Protein AF-A0A351FSH2-F1 (afdb_monomer_lite)

pLDDT: mean 77.36, std 17.42, range [38.41, 97.44]

Foldseek 3Di:
DDDDDDDDDDDDPPPPPPPPPPPPCPVPVLVPPLDFFDFDLLCQVQPPHGDDDPFFDFRQWGATSVPQRQIWGDPDRVQTWTWHALPPVRHIDTDGDASHDTDDQDGRSDDPDDDDDDDDDDDDDDADPVHQKDWPDFPFHPPPDPPADTAGWTWIHHNVRFIWIAHGRRDIDGD

Secondary structure (DSSP, 8-state):
----------------------------GGGSTT-----BTTBSS-SSS---PPTT-B-SEE---SSS---EE---GGG--EEEEEEETTEEEEE--SS---B-SS-TT--SSS-------------BTTBSS-EEEEES-----TTSPPPSEEEEEETTTEEEEE-TTS-EEE-

Radius of gyration: 25.94 Å; chains: 1; bounding box: 113×32×36 Å

Structure (mmCIF, N/CA/C/O backbone):
data_AF-A0A351FSH2-F1
#
_entry.id   AF-A0A351FSH2-F1
#
loop_
_atom_site.group_PDB
_atom_site.id
_atom_site.type_symbol
_atom_site.label_atom_id
_atom_site.label_alt_id
_atom_site.label_comp_id
_atom_site.label_asym_id
_atom_site.label_entity_id
_atom_site.label_seq_id
_atom_site.pdbx_PDB_ins_code
_atom_site.Cartn_x
_atom_site.Cartn_y
_atom_site.Cartn_z
_atom_site.occupancy
_atom_site.B_iso_or_equiv
_atom_site.auth_seq_id
_atom_site.auth_comp_id
_atom_site.auth_asym_id
_atom_site.auth_atom_id
_atom_site.pdbx_PDB_model_num
ATOM 1 N N . MET A 1 1 ? -88.463 -1.139 -5.590 1.00 38.41 1 MET A N 1
ATOM 2 C CA . MET A 1 1 ? -87.504 -1.736 -4.639 1.00 38.41 1 MET A CA 1
ATOM 3 C C . MET A 1 1 ? -86.105 -1.486 -5.203 1.00 38.41 1 MET A C 1
ATOM 5 O O . MET A 1 1 ? -85.863 -1.948 -6.305 1.00 38.41 1 MET A O 1
ATOM 9 N N . THR A 1 2 ? -85.293 -0.661 -4.513 1.00 39.81 2 THR A N 1
ATOM 10 C CA . THR A 1 2 ? -83.810 -0.480 -4.619 1.00 39.81 2 THR A CA 1
ATOM 11 C C . THR A 1 2 ? -83.197 -0.230 -6.015 1.00 39.81 2 THR A C 1
ATOM 13 O O . THR A 1 2 ? -83.092 -1.151 -6.810 1.00 39.81 2 THR A O 1
ATOM 16 N N . SER A 1 3 ? -82.920 1.022 -6.427 1.00 42.38 3 SER A N 1
ATOM 17 C CA . SER A 1 3 ? -81.643 1.784 -6.274 1.00 42.38 3 SER A CA 1
ATOM 18 C C . SER A 1 3 ? -80.398 1.012 -6.762 1.00 42.38 3 SER A C 1
ATOM 20 O O . SER A 1 3 ? -80.169 -0.108 -6.331 1.00 42.38 3 SER A O 1
ATOM 22 N N . ARG A 1 4 ? -79.562 1.515 -7.686 1.00 45.81 4 ARG A N 1
ATOM 23 C CA . ARG A 1 4 ? -78.632 2.670 -7.601 1.00 45.81 4 ARG A CA 1
ATOM 24 C C . ARG A 1 4 ? -78.197 3.071 -9.035 1.00 45.81 4 ARG A C 1
ATOM 26 O O . ARG A 1 4 ? -78.030 2.195 -9.871 1.00 45.81 4 ARG A O 1
ATOM 33 N N . LEU A 1 5 ? -78.231 4.352 -9.428 1.00 43.16 5 LEU A N 1
ATOM 34 C CA . LEU A 1 5 ? -77.123 5.338 -9.344 1.00 43.16 5 LEU A CA 1
ATOM 35 C C . LEU A 1 5 ? -75.830 4.802 -9.990 1.00 43.16 5 LEU A C 1
ATOM 37 O O . LEU A 1 5 ? -75.251 3.856 -9.475 1.00 43.16 5 LEU A O 1
ATOM 41 N N . ARG A 1 6 ? -75.543 5.227 -11.231 1.00 46.97 6 ARG A N 1
ATOM 42 C CA . ARG A 1 6 ? -74.608 6.317 -11.612 1.00 46.97 6 ARG A CA 1
ATOM 43 C C . ARG A 1 6 ? -73.134 5.927 -11.402 1.00 46.97 6 ARG A C 1
ATOM 45 O O . ARG A 1 6 ? -72.785 5.498 -10.317 1.00 46.97 6 ARG A O 1
ATOM 52 N N . ASP A 1 7 ? -72.287 6.126 -12.416 1.00 48.06 7 ASP A N 1
ATOM 53 C CA . ASP A 1 7 ? -71.217 7.144 -12.379 1.00 48.06 7 ASP A CA 1
ATOM 54 C C . ASP A 1 7 ? -70.107 6.915 -13.434 1.00 48.06 7 ASP A C 1
ATOM 56 O O . ASP A 1 7 ? -69.573 5.824 -13.591 1.00 48.06 7 ASP A O 1
ATOM 60 N N . TYR A 1 8 ? -69.823 8.008 -14.157 1.00 45.00 8 TYR A N 1
ATOM 61 C CA . TYR A 1 8 ? -68.533 8.545 -14.619 1.00 45.00 8 TYR A CA 1
ATOM 62 C C . TYR A 1 8 ? -67.415 7.571 -15.043 1.00 45.00 8 TYR A C 1
ATOM 64 O O . TYR A 1 8 ? -66.888 6.783 -14.275 1.00 45.00 8 TYR A O 1
ATOM 72 N N . CYS A 1 9 ? -66.976 7.623 -16.303 1.00 43.75 9 CYS A N 1
ATOM 73 C CA . CYS A 1 9 ? -65.989 8.602 -16.782 1.00 43.75 9 CYS A CA 1
ATOM 74 C C . CYS A 1 9 ? -64.675 8.557 -15.984 1.00 43.75 9 CYS A C 1
ATOM 76 O O . CYS A 1 9 ? -64.555 9.219 -14.957 1.00 43.75 9 CYS A O 1
ATOM 78 N N . ARG A 1 10 ? -63.689 7.813 -16.502 1.00 44.78 10 ARG A N 1
ATOM 79 C CA . ARG A 1 10 ? -62.273 8.207 -16.642 1.00 44.78 10 ARG A CA 1
ATOM 80 C C . ARG A 1 10 ? -61.445 6.982 -17.019 1.00 44.78 10 ARG A C 1
ATOM 82 O O . ARG A 1 10 ? -61.316 6.043 -16.243 1.00 44.78 10 ARG A O 1
ATOM 89 N N . ALA A 1 11 ? -60.865 7.023 -18.214 1.00 42.38 11 ALA A N 1
ATOM 90 C CA . ALA A 1 11 ? -59.731 6.186 -18.563 1.00 42.38 11 ALA A CA 1
ATOM 91 C C . ALA A 1 11 ? -58.594 6.509 -17.582 1.00 42.38 11 ALA A C 1
ATOM 93 O O . ALA A 1 11 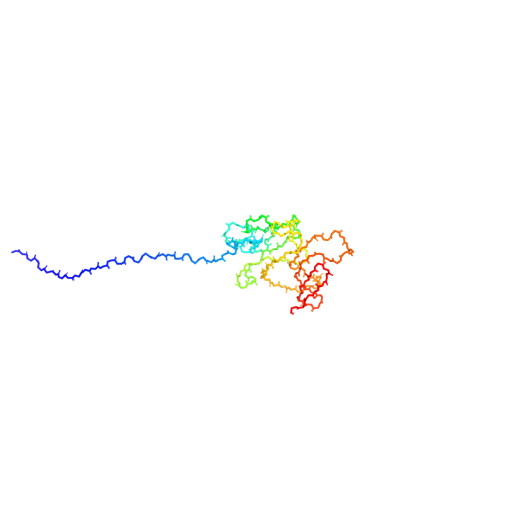? -58.006 7.587 -17.641 1.00 42.38 11 ALA A O 1
ATOM 94 N N . VAL A 1 12 ? -58.334 5.609 -16.637 1.00 46.25 12 VAL A N 1
ATOM 95 C CA . VAL A 1 12 ? -57.147 5.677 -15.786 1.00 46.25 12 VAL A 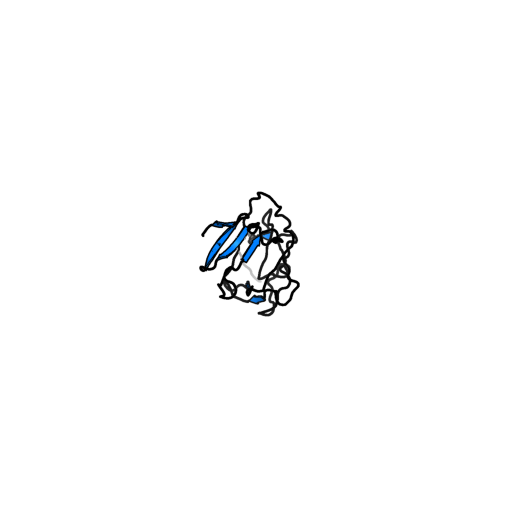CA 1
ATOM 96 C C . VAL A 1 12 ? -56.073 4.867 -16.497 1.00 46.25 12 VAL A C 1
ATOM 98 O O . VAL A 1 12 ? -56.068 3.639 -16.468 1.00 46.25 12 VAL A O 1
ATOM 101 N N . LEU A 1 13 ? -55.202 5.581 -17.206 1.00 42.03 13 LEU A N 1
ATOM 102 C CA . LEU A 1 13 ? -53.974 5.044 -17.772 1.00 42.03 13 LEU A CA 1
ATOM 103 C C . LEU A 1 13 ? -53.053 4.684 -16.593 1.00 42.03 13 LEU A C 1
ATOM 105 O O . LEU A 1 13 ? -52.446 5.563 -15.984 1.00 42.03 13 LEU A O 1
ATOM 109 N N . LEU A 1 14 ? -53.001 3.404 -16.222 1.00 44.22 14 LEU A N 1
ATOM 110 C CA . LEU A 1 14 ? -52.034 2.883 -15.255 1.00 44.22 14 LEU A CA 1
ATOM 111 C C . LEU A 1 14 ? -50.644 2.923 -15.899 1.00 44.22 14 LEU A C 1
ATOM 113 O O . LEU A 1 14 ? -50.221 1.980 -16.560 1.00 44.22 14 LEU A O 1
ATOM 117 N N . PHE A 1 15 ? -49.942 4.041 -15.731 1.00 43.28 15 PHE A N 1
ATOM 118 C CA . PHE A 1 15 ? -48.515 4.122 -16.012 1.00 43.28 15 PHE A CA 1
ATOM 119 C C . PHE A 1 15 ? -47.805 3.423 -14.851 1.00 43.28 15 PHE A C 1
ATOM 121 O O . PHE A 1 15 ? -47.580 4.015 -13.796 1.00 43.28 15 PHE A O 1
ATOM 128 N N . THR A 1 16 ? -47.528 2.126 -14.995 1.00 47.03 16 THR A N 1
ATOM 129 C CA . THR A 1 16 ? -46.615 1.440 -14.082 1.00 47.03 16 THR A CA 1
ATOM 130 C C . THR A 1 16 ? -45.260 2.111 -14.235 1.00 47.03 16 THR A C 1
ATOM 132 O O . THR A 1 16 ? -44.557 1.884 -15.219 1.00 47.03 16 THR A O 1
ATOM 135 N N . LEU A 1 17 ? -44.908 2.971 -13.283 1.00 49.34 17 LEU A N 1
ATOM 136 C CA . LEU A 1 17 ? -43.544 3.432 -13.111 1.00 49.34 17 LEU A CA 1
ATOM 137 C C . LEU A 1 17 ? -42.733 2.203 -12.691 1.00 49.34 17 LEU A C 1
ATOM 139 O O . LEU A 1 17 ? -42.629 1.886 -11.508 1.00 49.34 17 LEU A O 1
ATOM 143 N N . SER A 1 18 ? -42.212 1.462 -13.668 1.00 54.44 18 SER A N 1
ATOM 144 C CA . SER A 1 18 ? -41.095 0.565 -13.425 1.00 54.44 18 SER A CA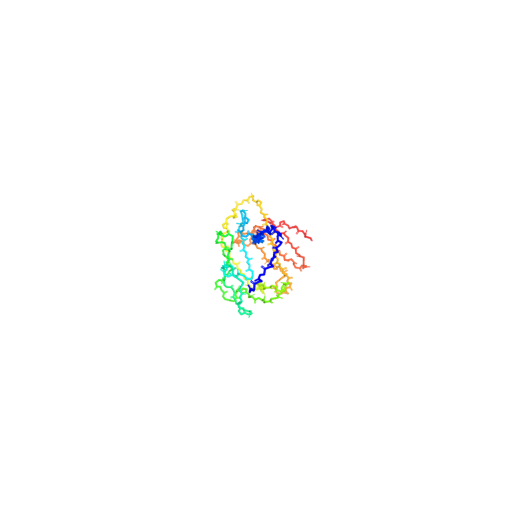 1
ATOM 145 C C . SER A 1 18 ? -39.950 1.462 -12.985 1.00 54.44 18 SER A C 1
ATOM 147 O O . SER A 1 18 ? -39.312 2.122 -13.809 1.00 54.44 18 SER A O 1
ATOM 149 N N . LEU A 1 19 ? -39.740 1.544 -11.674 1.00 52.16 19 LEU A N 1
ATOM 150 C CA . LEU A 1 19 ? -38.502 2.055 -11.127 1.00 52.16 19 LEU A CA 1
ATOM 151 C C . LEU A 1 19 ? -37.432 1.053 -11.567 1.00 52.16 19 LEU A C 1
ATOM 153 O O . LEU A 1 19 ? -37.179 0.059 -10.892 1.00 52.16 19 LEU A O 1
ATOM 157 N N . LEU A 1 20 ? -36.850 1.270 -12.748 1.00 55.41 20 LEU A N 1
ATOM 158 C CA . LEU A 1 20 ? -35.511 0.776 -12.997 1.00 55.41 20 LEU A CA 1
ATOM 159 C C . LEU A 1 20 ? -34.691 1.452 -11.907 1.00 55.41 20 LEU A C 1
ATOM 161 O O . LEU A 1 20 ? -34.430 2.653 -11.976 1.00 55.41 20 LEU A O 1
ATOM 165 N N . ALA A 1 21 ? -34.363 0.702 -10.855 1.00 52.28 21 ALA A N 1
ATOM 166 C CA . ALA A 1 21 ? -33.155 0.983 -10.119 1.00 52.28 21 ALA A CA 1
ATOM 167 C C . ALA A 1 21 ? -32.079 0.964 -11.199 1.00 52.28 21 ALA A C 1
ATOM 169 O O . ALA A 1 21 ? -31.682 -0.099 -11.663 1.00 52.28 21 ALA A O 1
ATOM 170 N N . VAL A 1 22 ? -31.722 2.139 -11.713 1.00 54.22 22 VAL A N 1
ATOM 171 C CA . VAL A 1 22 ? -30.457 2.292 -12.404 1.00 54.22 22 VAL A CA 1
ATOM 172 C C . VAL A 1 22 ? -29.489 1.907 -11.299 1.00 54.22 22 VAL A C 1
ATOM 174 O O . VAL A 1 22 ? -29.470 2.624 -10.291 1.00 54.22 22 VAL A O 1
ATOM 177 N N . PRO A 1 23 ? -28.800 0.750 -11.357 1.00 56.56 23 PRO A N 1
ATOM 178 C CA . PRO A 1 23 ? -27.692 0.589 -10.448 1.00 56.56 23 PRO A CA 1
ATOM 179 C C . PRO A 1 23 ? -26.848 1.824 -10.727 1.00 56.56 23 PRO A C 1
ATOM 181 O O . PRO A 1 23 ? -26.455 2.070 -11.870 1.00 56.56 23 PRO A O 1
ATOM 184 N N . THR A 1 24 ? -26.663 2.673 -9.718 1.00 52.03 24 THR A N 1
ATOM 185 C CA . THR A 1 24 ? -25.475 3.503 -9.720 1.00 52.03 24 THR A CA 1
ATOM 186 C C . THR A 1 24 ? -24.379 2.465 -9.842 1.00 52.03 24 THR A C 1
ATOM 188 O O . THR A 1 24 ? -24.083 1.769 -8.874 1.00 52.03 24 THR A O 1
ATOM 191 N N . LEU A 1 25 ? -23.871 2.272 -11.060 1.00 51.97 25 LEU A N 1
ATOM 192 C CA . LEU A 1 25 ? -22.534 1.768 -11.257 1.00 51.97 25 LEU A CA 1
ATOM 193 C C . LEU A 1 25 ? -21.703 2.828 -10.550 1.00 51.97 25 LEU A C 1
ATOM 195 O O . LEU A 1 25 ? -21.314 3.841 -11.126 1.00 51.97 25 LEU A O 1
ATOM 199 N N . ALA A 1 26 ? -21.554 2.670 -9.235 1.00 52.88 26 ALA A N 1
ATOM 200 C CA . ALA A 1 26 ? -20.340 3.095 -8.605 1.00 52.88 26 ALA A CA 1
ATOM 201 C C . ALA A 1 26 ? -19.319 2.339 -9.434 1.00 52.88 26 ALA A C 1
ATOM 203 O O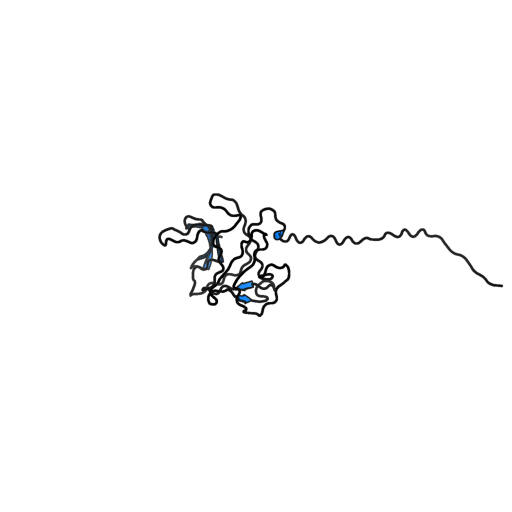 . ALA A 1 26 ? -19.299 1.113 -9.386 1.00 52.88 26 ALA A O 1
ATOM 204 N N . THR A 1 27 ? -18.638 3.059 -10.323 1.00 67.06 27 THR A N 1
ATOM 205 C CA . THR A 1 27 ? -17.533 2.526 -11.101 1.00 67.06 27 THR A CA 1
ATOM 206 C C . THR A 1 27 ? -16.469 2.178 -10.074 1.00 67.06 27 THR A C 1
ATOM 208 O O . THR A 1 27 ? -15.576 2.971 -9.788 1.00 67.06 27 THR A O 1
ATOM 211 N N . GLU A 1 28 ? -16.661 1.042 -9.402 1.00 80.00 28 GLU A N 1
ATOM 212 C CA . GLU A 1 28 ? -15.657 0.376 -8.606 1.00 80.00 28 GLU A CA 1
ATOM 213 C C . GLU A 1 28 ? -14.517 0.167 -9.587 1.00 80.00 28 GLU A C 1
ATOM 215 O O . GLU A 1 28 ? -14.729 -0.391 -10.661 1.00 80.00 28 GLU A O 1
ATOM 220 N N . PRO A 1 29 ? -13.311 0.642 -9.288 1.00 84.31 29 PRO A N 1
ATOM 221 C CA . PRO A 1 29 ? -12.223 0.534 -10.241 1.00 84.31 29 PRO A CA 1
ATOM 222 C C . PRO A 1 29 ? -11.865 -0.899 -10.643 1.00 84.31 29 PRO A C 1
ATOM 224 O O . PRO A 1 29 ? -11.175 -1.065 -11.641 1.00 84.31 29 PRO A O 1
ATOM 227 N N . ALA A 1 30 ? -12.386 -1.916 -9.944 1.00 83.12 30 ALA A N 1
ATOM 228 C CA . ALA A 1 30 ? -12.448 -3.300 -10.418 1.00 83.12 30 ALA A CA 1
ATOM 229 C C . ALA A 1 30 ? -13.054 -3.449 -11.835 1.00 83.12 30 ALA A C 1
ATOM 231 O O . ALA A 1 30 ? -12.744 -4.407 -12.533 1.00 83.12 30 ALA A O 1
ATOM 232 N N . GLU A 1 31 ? -13.887 -2.502 -12.276 1.00 83.88 31 GLU A N 1
ATOM 233 C CA . GLU A 1 31 ? -14.487 -2.438 -13.614 1.00 83.88 31 GLU A CA 1
ATOM 234 C C . GLU A 1 31 ? -13.596 -1.735 -14.656 1.00 83.88 31 GLU A C 1
ATOM 236 O O . GLU A 1 31 ? -13.955 -1.680 -15.831 1.00 83.88 31 GLU A O 1
ATOM 241 N N . LEU A 1 32 ? -12.452 -1.163 -14.259 1.00 87.88 32 LEU A N 1
ATOM 242 C CA . LEU A 1 32 ? -11.548 -0.496 -15.194 1.00 87.88 32 LEU A CA 1
ATOM 243 C C . LEU A 1 32 ? -10.771 -1.515 -16.028 1.00 87.88 32 LEU A C 1
ATOM 245 O O . LEU A 1 32 ? -10.015 -2.340 -15.505 1.00 87.88 32 LEU A O 1
ATOM 249 N N . ASP A 1 33 ? -10.860 -1.365 -17.347 1.00 87.19 33 ASP A N 1
ATOM 250 C CA . ASP A 1 33 ? -10.005 -2.096 -18.272 1.00 87.19 33 ASP A CA 1
ATOM 251 C C . ASP A 1 33 ? -8.527 -1.815 -17.976 1.00 87.19 33 ASP A C 1
ATOM 253 O O . ASP A 1 33 ? -8.080 -0.671 -17.863 1.00 87.19 33 ASP A O 1
ATOM 257 N N . GLY A 1 34 ? -7.745 -2.888 -17.869 1.00 88.56 34 GLY A N 1
ATOM 258 C CA . GLY A 1 34 ? -6.311 -2.788 -17.626 1.00 88.56 34 GLY A CA 1
ATOM 259 C C . GLY A 1 34 ? -5.919 -2.493 -16.177 1.00 88.56 34 GLY A C 1
ATOM 260 O O . GLY A 1 34 ? -4.721 -2.338 -15.940 1.00 88.56 34 GLY A O 1
ATOM 261 N N . LEU A 1 35 ? -6.853 -2.488 -15.213 1.00 93.38 35 LEU A N 1
ATOM 262 C CA . LEU A 1 35 ? -6.524 -2.371 -13.790 1.00 93.38 35 LEU A CA 1
ATOM 263 C C . LEU A 1 35 ? -5.475 -3.419 -13.394 1.00 93.38 35 LEU A C 1
ATOM 265 O O . LEU A 1 35 ? -5.583 -4.599 -13.736 1.00 93.38 35 LEU A O 1
ATOM 269 N N . VAL A 1 36 ? -4.423 -2.970 -12.712 1.00 93.69 36 VAL A N 1
ATOM 270 C CA . VAL A 1 36 ? -3.304 -3.832 -12.306 1.00 93.69 36 VAL A CA 1
ATOM 271 C C . VAL A 1 36 ? -3.443 -4.286 -10.864 1.00 93.69 36 VAL A C 1
ATOM 273 O O . VAL A 1 36 ? -3.115 -5.423 -10.545 1.00 93.69 36 VAL A O 1
ATOM 276 N N . LEU A 1 37 ? -3.858 -3.379 -9.989 1.00 93.88 37 LEU A N 1
ATOM 277 C CA . LEU A 1 37 ? -3.880 -3.604 -8.558 1.00 93.88 37 LEU A CA 1
ATOM 278 C C . LEU A 1 37 ? -5.018 -2.796 -7.960 1.00 93.88 37 LEU A C 1
ATOM 280 O O . LEU A 1 37 ? -5.165 -1.609 -8.261 1.00 93.88 37 LEU A O 1
ATOM 284 N N . TRP A 1 38 ? -5.795 -3.440 -7.101 1.00 95.00 38 TRP A N 1
ATOM 285 C CA . TRP A 1 38 ? -6.825 -2.776 -6.322 1.00 95.00 38 TRP A CA 1
ATOM 286 C C . TRP A 1 38 ? -6.850 -3.337 -4.914 1.00 95.00 38 TRP A C 1
ATOM 288 O O . TRP A 1 38 ? -7.219 -4.490 -4.705 1.00 95.00 38 TRP A O 1
ATOM 298 N N . LEU A 1 39 ? -6.460 -2.490 -3.968 1.00 95.00 39 LEU A N 1
ATOM 299 C CA . LEU A 1 39 ? -6.322 -2.818 -2.559 1.00 95.00 39 LEU A CA 1
ATOM 300 C C . LEU A 1 39 ? -7.236 -1.902 -1.744 1.00 95.00 39 LEU A C 1
ATOM 302 O O . LEU A 1 39 ? -7.165 -0.676 -1.858 1.00 95.00 39 LEU A O 1
ATOM 306 N N . ARG A 1 40 ? -8.097 -2.505 -0.923 1.00 93.81 40 ARG A N 1
ATOM 307 C CA . ARG A 1 40 ? -9.120 -1.824 -0.121 1.00 93.81 40 ARG A CA 1
ATOM 308 C C . ARG A 1 40 ? -8.932 -2.074 1.363 1.00 93.81 40 ARG A C 1
ATOM 310 O O . ARG A 1 40 ? -8.930 -3.214 1.801 1.00 93.81 40 ARG A O 1
ATOM 317 N N . ALA A 1 41 ? -8.761 -1.020 2.152 1.00 93.25 41 ALA A N 1
ATOM 318 C CA . ALA A 1 41 ? -8.556 -1.189 3.592 1.00 93.25 41 ALA A CA 1
ATOM 319 C C . ALA A 1 41 ? -9.851 -1.556 4.337 1.00 93.25 41 ALA A C 1
ATOM 321 O O . ALA A 1 41 ? -9.795 -1.960 5.495 1.00 93.25 41 ALA A O 1
ATOM 322 N N . ASP A 1 42 ? -11.000 -1.377 3.684 1.00 92.69 42 ASP A N 1
ATOM 323 C CA . ASP A 1 42 ? -12.319 -1.793 4.145 1.00 92.69 42 ASP A CA 1
ATOM 324 C C . ASP A 1 42 ? -12.729 -3.177 3.627 1.00 92.69 42 ASP A C 1
ATOM 326 O O . ASP A 1 42 ? -13.812 -3.608 3.972 1.00 92.69 42 ASP A O 1
ATOM 330 N N . ASP A 1 43 ? -11.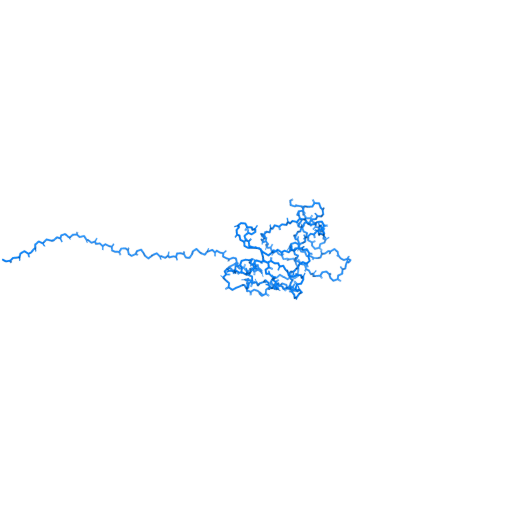906 -3.845 2.818 1.00 94.12 43 ASP A N 1
ATOM 331 C CA . ASP A 1 43 ? -12.167 -5.148 2.183 1.00 94.12 43 ASP A CA 1
ATOM 332 C C . ASP A 1 43 ? -10.800 -5.812 1.926 1.00 94.12 43 ASP A C 1
ATOM 334 O O . ASP A 1 43 ? -10.260 -5.840 0.816 1.00 94.12 43 ASP A O 1
ATOM 338 N N . VAL A 1 44 ? -10.148 -6.176 3.028 1.00 95.00 44 VAL A N 1
ATOM 339 C CA . VAL A 1 44 ? -8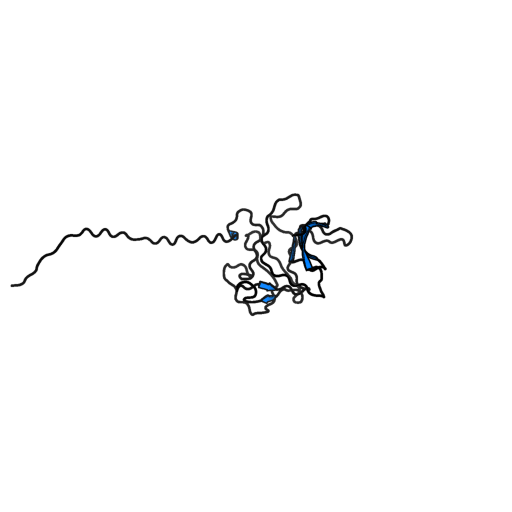.782 -6.696 3.094 1.00 95.00 44 VAL A CA 1
ATOM 340 C C . VAL A 1 44 ? -8.727 -8.143 2.610 1.00 95.00 44 VAL A C 1
ATOM 342 O O . VAL A 1 44 ? -7.704 -8.548 2.046 1.00 95.00 44 VAL A O 1
ATOM 345 N N . ASP A 1 45 ? -9.798 -8.915 2.808 1.00 94.19 45 ASP A N 1
ATOM 346 C CA . ASP A 1 45 ? -9.910 -10.288 2.309 1.00 94.19 45 ASP A CA 1
ATOM 347 C C . ASP A 1 45 ? -10.338 -10.379 0.830 1.00 94.19 45 ASP A C 1
ATOM 349 O O . ASP A 1 45 ? -10.057 -11.390 0.174 1.00 94.19 45 ASP A O 1
ATOM 353 N N . GLY A 1 46 ? -10.881 -9.290 0.275 1.00 93.50 46 GLY A N 1
ATOM 354 C CA . GLY A 1 46 ? -11.184 -9.119 -1.138 1.00 93.50 46 GLY A CA 1
ATOM 355 C C . GLY A 1 46 ? -12.521 -9.722 -1.568 1.00 93.50 46 GLY A C 1
ATOM 356 O O . GLY A 1 46 ? -12.740 -9.880 -2.776 1.00 93.50 46 GLY A O 1
ATOM 357 N N . ASP A 1 47 ? -13.419 -10.066 -0.647 1.00 91.81 47 ASP A N 1
ATOM 358 C CA . ASP A 1 47 ? -14.664 -10.779 -0.951 1.00 91.81 47 ASP A CA 1
ATOM 359 C C . ASP A 1 47 ? -15.813 -9.884 -1.464 1.00 91.81 47 ASP A C 1
ATOM 361 O O . ASP A 1 47 ? -16.771 -10.370 -2.075 1.00 91.81 47 ASP A O 1
ATOM 365 N N . GLY A 1 48 ? -15.703 -8.565 -1.288 1.00 89.31 48 GLY A N 1
ATOM 366 C CA . GLY A 1 48 ? -16.682 -7.581 -1.778 1.00 89.31 48 GLY A CA 1
ATOM 367 C C . GLY A 1 48 ? -17.549 -6.992 -0.705 1.00 89.31 48 GLY A C 1
ATOM 368 O O . GLY A 1 48 ? -18.392 -6.148 -1.016 1.00 89.31 48 GLY A O 1
ATOM 369 N N . GLN A 1 49 ? -17.349 -7.423 0.528 1.00 89.56 49 GLN A N 1
ATOM 370 C CA . GLN A 1 49 ? -18.026 -6.923 1.696 1.00 89.56 49 GLN A CA 1
ATOM 371 C C . GLN A 1 49 ? -17.090 -6.039 2.505 1.00 89.56 49 GLN A C 1
ATOM 373 O O . GLN A 1 49 ? -15.870 -6.109 2.419 1.00 89.56 49 GLN A O 1
ATOM 378 N N . VAL A 1 50 ? -17.701 -5.143 3.277 1.00 89.00 50 VAL A N 1
ATOM 379 C CA . VAL A 1 50 ? -16.935 -4.318 4.201 1.00 89.00 50 VAL A CA 1
ATOM 380 C C . VAL A 1 50 ? -16.531 -5.172 5.396 1.00 89.00 50 VAL A C 1
ATOM 382 O O . VAL A 1 50 ? -17.391 -5.675 6.125 1.00 89.00 50 VAL A O 1
ATOM 385 N N . ASP A 1 51 ? -15.231 -5.269 5.623 1.00 90.12 51 ASP A N 1
ATOM 386 C CA . ASP A 1 51 ? -14.644 -5.950 6.758 1.00 90.12 51 ASP A CA 1
ATOM 387 C C . ASP A 1 51 ? -14.918 -5.208 8.071 1.00 90.12 51 ASP A C 1
ATOM 389 O O . ASP A 1 51 ? -14.938 -3.976 8.161 1.00 90.12 51 ASP A O 1
ATOM 393 N N . ALA A 1 52 ? -15.045 -5.988 9.144 1.00 80.19 52 ALA A N 1
ATOM 394 C CA . ALA A 1 52 ? -15.104 -5.490 10.515 1.00 80.19 52 ALA A CA 1
ATOM 395 C C . ALA A 1 52 ? -14.145 -6.275 11.429 1.00 80.19 52 ALA A C 1
ATOM 397 O O . ALA A 1 52 ? -14.586 -6.886 12.410 1.00 80.19 52 ALA A O 1
ATOM 398 N N . PRO A 1 53 ? -12.833 -6.306 11.123 1.00 76.25 53 PRO A N 1
ATOM 399 C CA . PRO A 1 53 ? -11.878 -7.006 11.958 1.00 76.25 53 PRO A CA 1
ATOM 400 C C . PRO A 1 53 ? -11.740 -6.259 13.291 1.00 76.25 53 PRO A C 1
ATOM 402 O O . PRO A 1 53 ? -12.111 -5.093 13.430 1.00 76.25 53 PRO A O 1
ATOM 405 N N . GLY A 1 54 ? -11.214 -6.927 14.318 1.00 80.44 54 GLY A N 1
ATOM 406 C CA . GLY A 1 54 ? -10.914 -6.242 15.574 1.00 80.44 54 GLY A CA 1
ATOM 407 C C . GLY A 1 54 ? -9.941 -5.083 15.332 1.00 80.44 54 GLY A C 1
ATOM 408 O O . GLY A 1 54 ? -8.965 -5.238 14.600 1.00 80.44 54 GLY A O 1
ATOM 409 N N . ALA A 1 55 ? -10.170 -3.926 15.956 1.00 79.38 55 ALA A N 1
ATOM 410 C CA . ALA A 1 55 ? -9.205 -2.831 15.885 1.00 79.38 55 ALA A CA 1
ATOM 411 C C . ALA A 1 55 ? -7.831 -3.314 16.383 1.00 79.38 55 ALA A C 1
ATOM 413 O O . ALA A 1 55 ? -7.734 -3.933 17.444 1.00 79.38 55 ALA A O 1
ATOM 414 N N . GLY A 1 56 ? -6.774 -3.033 15.619 1.00 86.56 56 GLY A N 1
ATOM 415 C CA . GLY A 1 56 ? -5.430 -3.534 15.905 1.00 86.56 56 GLY A CA 1
ATOM 416 C C . GLY A 1 56 ? -5.152 -4.958 15.411 1.00 86.56 56 GLY A C 1
ATOM 417 O O . GLY A 1 56 ? -4.059 -5.458 15.674 1.00 86.56 56 GLY A O 1
ATOM 418 N N . ALA A 1 57 ? -6.086 -5.600 14.698 1.00 93.44 57 ALA A N 1
ATOM 419 C CA . ALA A 1 57 ? -5.835 -6.873 14.030 1.00 93.44 57 ALA A CA 1
ATOM 420 C C . ALA A 1 57 ? -4.677 -6.735 13.035 1.00 93.44 57 ALA A C 1
ATOM 422 O O . ALA A 1 57 ? -4.652 -5.798 12.232 1.00 93.44 57 ALA A O 1
ATOM 423 N N . ALA A 1 58 ? -3.729 -7.668 13.121 1.00 96.25 58 ALA A N 1
ATOM 424 C CA . ALA A 1 58 ? -2.609 -7.772 12.201 1.00 96.25 58 ALA A CA 1
ATOM 425 C C . ALA A 1 58 ? -3.077 -8.363 10.865 1.00 96.25 58 ALA A C 1
ATOM 427 O O . ALA A 1 58 ? -3.876 -9.302 10.837 1.00 96.25 58 ALA A O 1
ATOM 428 N N . ILE A 1 59 ? -2.586 -7.796 9.767 1.00 96.75 59 ILE A N 1
ATOM 429 C CA . ILE A 1 59 ? -2.953 -8.175 8.407 1.00 96.75 59 ILE A CA 1
ATOM 430 C C . ILE A 1 59 ? -1.764 -8.846 7.728 1.00 96.75 59 ILE A C 1
ATOM 432 O O . ILE A 1 59 ? -0.808 -8.197 7.313 1.00 96.75 59 ILE A O 1
ATOM 436 N N . ALA A 1 60 ? -1.849 -10.168 7.585 1.00 97.25 60 ALA A N 1
ATOM 437 C CA . ALA A 1 60 ? -0.835 -10.977 6.907 1.00 97.25 60 ALA A CA 1
ATOM 438 C C . ALA A 1 60 ? -0.933 -10.925 5.375 1.00 97.25 60 ALA A C 1
ATOM 440 O O . ALA A 1 60 ? 0.012 -11.290 4.675 1.00 97.25 60 ALA A O 1
ATOM 441 N N . ARG A 1 61 ? -2.090 -10.529 4.842 1.00 97.38 61 ARG A N 1
ATOM 442 C CA . ARG A 1 61 ? -2.392 -10.515 3.413 1.00 97.38 61 ARG A CA 1
ATOM 443 C C . ARG A 1 61 ? -3.411 -9.428 3.124 1.00 97.38 61 ARG A C 1
ATOM 445 O O . ARG A 1 61 ? -4.401 -9.334 3.838 1.00 97.38 61 ARG A O 1
ATOM 452 N N . TRP A 1 62 ? -3.187 -8.677 2.056 1.00 97.25 62 TRP A N 1
ATOM 453 C CA . TRP A 1 62 ? -4.166 -7.754 1.498 1.00 97.25 62 TRP A CA 1
ATOM 454 C C . TRP A 1 62 ? -4.520 -8.219 0.089 1.00 97.25 62 TRP A C 1
ATOM 456 O O . TRP A 1 62 ? -3.651 -8.277 -0.787 1.00 97.25 62 TRP A O 1
ATOM 466 N N . ALA A 1 63 ? -5.769 -8.640 -0.084 1.00 97.44 63 ALA A N 1
ATOM 467 C CA . ALA A 1 63 ? -6.241 -9.251 -1.311 1.00 97.44 63 ALA A CA 1
ATOM 468 C C . ALA A 1 63 ? -6.430 -8.226 -2.437 1.00 97.44 63 ALA A C 1
ATOM 470 O O . ALA A 1 63 ? -6.941 -7.124 -2.234 1.00 97.44 63 ALA A O 1
ATOM 471 N N . ASP A 1 64 ? -6.025 -8.623 -3.638 1.00 96.50 64 ASP A N 1
ATOM 472 C CA . ASP A 1 64 ? -6.155 -7.860 -4.866 1.00 96.50 64 ASP A CA 1
ATOM 473 C C . ASP A 1 64 ? -7.485 -8.144 -5.566 1.00 96.50 64 ASP A C 1
ATOM 475 O O . ASP A 1 64 ? -7.837 -9.277 -5.898 1.00 96.50 64 ASP A O 1
ATOM 479 N N . ARG A 1 65 ? -8.191 -7.065 -5.882 1.00 94.75 65 ARG A N 1
ATOM 480 C CA . ARG A 1 65 ? -9.500 -7.074 -6.548 1.00 94.75 65 ARG A CA 1
ATOM 481 C C . ARG A 1 65 ? -9.462 -6.756 -8.026 1.00 94.75 65 ARG A C 1
ATOM 483 O O . ARG A 1 65 ? -10.508 -6.731 -8.666 1.00 94.75 65 ARG A O 1
ATOM 490 N N . SER A 1 66 ? -8.283 -6.505 -8.579 1.00 93.75 66 SER A N 1
ATOM 491 C CA . SER A 1 66 ? -8.138 -6.285 -10.017 1.00 93.75 66 SER A CA 1
ATOM 492 C C . SER A 1 66 ? -8.391 -7.549 -10.844 1.00 93.75 66 SER A C 1
ATOM 494 O O . SER A 1 66 ? -8.497 -7.479 -12.065 1.00 93.75 66 SER A O 1
ATOM 496 N N . GLY A 1 67 ? -8.436 -8.719 -10.194 1.00 91.75 67 GLY A N 1
ATOM 497 C CA . GLY A 1 67 ? -8.502 -10.017 -10.860 1.00 91.75 67 GLY A CA 1
ATOM 498 C C . GLY A 1 67 ? -7.147 -10.512 -11.376 1.00 91.75 67 GLY A C 1
ATOM 499 O O . GLY A 1 67 ? -7.093 -11.554 -12.028 1.00 91.75 67 GLY A O 1
ATOM 500 N N . ARG A 1 68 ? -6.043 -9.807 -11.087 1.00 93.94 68 ARG A N 1
ATOM 501 C CA . ARG A 1 68 ? -4.687 -10.206 -11.504 1.00 93.94 68 ARG A CA 1
ATOM 502 C C . ARG A 1 68 ? -3.928 -11.046 -10.479 1.00 93.94 68 ARG A C 1
ATOM 504 O O . ARG A 1 68 ? -2.831 -11.520 -10.788 1.00 93.94 68 ARG A O 1
ATOM 511 N N . GLY A 1 69 ? -4.501 -11.253 -9.294 1.00 95.19 69 GLY A N 1
ATOM 512 C CA . GLY A 1 69 ? -3.894 -12.053 -8.229 1.00 95.19 69 GLY A CA 1
ATOM 513 C C . GLY A 1 69 ? -2.629 -11.409 -7.665 1.00 95.19 69 GLY A C 1
ATOM 514 O O . GLY A 1 69 ? -1.694 -12.113 -7.292 1.00 95.19 69 GLY A O 1
ATOM 515 N N . ASN A 1 70 ? -2.575 -10.077 -7.646 1.00 96.00 70 ASN A N 1
ATOM 516 C CA . ASN A 1 70 ? -1.459 -9.299 -7.112 1.00 96.00 70 ASN A CA 1
ATOM 517 C C . ASN A 1 70 ? -1.599 -9.061 -5.605 1.00 96.00 70 ASN A C 1
ATOM 519 O O . ASN A 1 70 ? -1.394 -7.952 -5.115 1.00 96.00 70 ASN A O 1
ATOM 523 N N . ASP A 1 71 ? -1.970 -10.106 -4.874 1.00 97.38 71 ASP A N 1
ATOM 524 C CA . ASP A 1 71 ? -2.105 -10.028 -3.427 1.00 97.38 71 ASP A CA 1
ATOM 525 C C . ASP A 1 71 ? -0.743 -9.749 -2.790 1.00 97.38 71 ASP A C 1
ATOM 527 O O . ASP A 1 71 ? 0.255 -10.401 -3.114 1.00 97.38 71 ASP A O 1
ATOM 531 N N . VAL A 1 72 ? -0.706 -8.813 -1.849 1.00 96.69 72 VAL A N 1
ATOM 532 C CA . VAL A 1 72 ? 0.508 -8.504 -1.088 1.00 96.69 72 VAL A CA 1
ATOM 533 C C . VAL A 1 72 ? 0.467 -9.217 0.256 1.00 96.69 72 VAL A C 1
ATOM 535 O O . VAL A 1 72 ? -0.589 -9.311 0.887 1.00 96.69 72 VAL A O 1
ATOM 538 N N . VAL A 1 73 ? 1.606 -9.752 0.696 1.00 97.19 73 VAL A N 1
ATOM 539 C CA . VAL A 1 73 ? 1.682 -10.629 1.872 1.00 97.19 73 VAL A CA 1
ATOM 540 C C . VAL A 1 73 ? 2.830 -10.264 2.804 1.00 97.19 73 VAL A C 1
ATOM 542 O O . VAL A 1 73 ? 3.825 -9.668 2.394 1.00 97.19 73 VAL A O 1
ATOM 545 N N . GLN A 1 74 ? 2.690 -10.666 4.065 1.00 97.19 74 GLN A N 1
ATOM 546 C CA . GLN A 1 74 ? 3.718 -10.578 5.089 1.00 97.19 74 GLN A CA 1
ATOM 547 C C . GLN A 1 74 ? 3.639 -11.769 6.049 1.00 97.19 74 GLN A C 1
ATOM 549 O O . GLN A 1 74 ? 2.778 -11.805 6.933 1.00 97.19 74 GLN A O 1
ATOM 554 N N . PRO A 1 75 ? 4.537 -12.755 5.910 1.00 95.69 75 PRO A N 1
ATOM 555 C CA . PRO A 1 75 ? 4.508 -13.943 6.753 1.00 95.69 75 PRO A CA 1
ATOM 556 C C . PRO A 1 75 ? 5.012 -13.699 8.184 1.00 95.69 75 PRO A C 1
ATOM 558 O O . PRO A 1 75 ? 4.728 -14.516 9.055 1.00 95.69 75 PRO A O 1
ATOM 561 N N . LEU A 1 76 ? 5.765 -12.623 8.442 1.00 96.62 76 LEU A N 1
ATOM 562 C CA . LEU A 1 76 ? 6.324 -12.333 9.765 1.00 96.62 76 LEU A CA 1
ATOM 563 C C . LEU A 1 76 ? 5.351 -11.481 10.588 1.00 96.62 76 LEU A C 1
ATOM 565 O O . LEU A 1 76 ? 5.088 -10.335 10.238 1.00 96.62 76 LEU A O 1
ATOM 569 N N . GLU A 1 77 ? 4.822 -12.041 11.679 1.00 95.81 77 GLU A N 1
ATOM 570 C CA . GLU A 1 77 ? 3.789 -11.406 12.519 1.00 95.81 77 GLU A CA 1
ATOM 571 C C . GLU A 1 77 ? 4.205 -10.035 13.074 1.00 95.81 77 GLU A C 1
ATOM 573 O O . GLU A 1 77 ? 3.381 -9.129 13.170 1.00 95.81 77 GLU A O 1
ATOM 578 N N . ASP A 1 78 ? 5.486 -9.857 13.402 1.00 95.19 78 ASP A N 1
ATOM 579 C CA . ASP A 1 78 ? 6.057 -8.614 13.936 1.00 95.19 78 ASP A CA 1
ATOM 580 C C . ASP A 1 78 ? 6.295 -7.530 12.873 1.00 95.19 78 ASP A C 1
ATOM 582 O O . ASP A 1 78 ? 6.780 -6.448 13.197 1.00 95.19 78 ASP A O 1
ATOM 586 N N . ARG A 1 79 ? 5.953 -7.822 11.614 1.00 95.25 79 ARG A N 1
ATOM 587 C CA . ARG A 1 79 ? 6.053 -6.907 10.468 1.00 95.25 79 ARG A CA 1
ATOM 588 C C . ARG A 1 79 ? 4.720 -6.715 9.749 1.00 95.25 79 ARG A C 1
ATOM 590 O O . ARG A 1 79 ? 4.685 -6.170 8.644 1.00 95.25 79 ARG A O 1
ATOM 597 N N . GLN A 1 80 ? 3.634 -7.243 10.305 1.00 97.19 80 GLN A N 1
ATOM 598 C CA . GLN A 1 80 ? 2.312 -7.110 9.710 1.00 97.19 80 GLN A CA 1
ATOM 599 C C . GLN A 1 80 ? 1.698 -5.758 10.079 1.00 97.19 80 GLN A C 1
ATOM 601 O O . GLN A 1 80 ? 1.596 -5.443 11.269 1.00 97.19 80 GLN A O 1
ATOM 606 N N . PRO A 1 81 ? 1.188 -4.996 9.094 1.00 95.75 81 PRO A N 1
ATOM 607 C CA . PRO A 1 81 ? 0.432 -3.791 9.388 1.00 95.75 81 PRO A CA 1
ATOM 608 C C . PRO A 1 81 ? -0.850 -4.129 10.148 1.00 95.75 81 PRO A C 1
ATOM 610 O O . PRO A 1 81 ? -1.347 -5.258 10.123 1.00 95.75 81 PRO A O 1
ATOM 613 N N . LYS A 1 82 ? -1.427 -3.118 10.797 1.00 95.62 82 LYS A N 1
ATOM 614 C CA . LYS A 1 82 ? -2.637 -3.278 11.613 1.00 95.62 82 LYS A CA 1
ATOM 615 C C . LYS A 1 82 ? -3.799 -2.463 11.081 1.00 95.62 82 LYS A C 1
ATOM 617 O O . LYS A 1 82 ? -3.618 -1.327 10.640 1.00 95.62 82 LYS A O 1
ATOM 622 N N . VAL A 1 83 ? -5.010 -2.999 11.202 1.00 94.88 83 VAL A N 1
ATOM 623 C CA . VAL A 1 83 ? -6.230 -2.252 10.872 1.00 94.88 83 VAL A CA 1
ATOM 624 C C . VAL A 1 83 ? -6.503 -1.193 11.936 1.00 94.88 83 VAL A C 1
ATOM 626 O O . VAL A 1 83 ? -6.501 -1.471 13.140 1.00 94.88 83 VAL A O 1
ATOM 629 N N . VAL A 1 84 ? -6.796 0.028 11.490 1.00 93.75 84 VAL A N 1
ATOM 630 C CA . VAL A 1 84 ? -7.260 1.123 12.346 1.00 93.75 84 VAL A CA 1
ATOM 631 C C . VAL A 1 84 ? -8.578 1.658 11.814 1.00 93.75 84 VAL A C 1
ATOM 633 O O . VAL A 1 84 ? -8.663 2.112 10.676 1.00 93.75 84 VAL A O 1
ATOM 636 N N . HIS A 1 85 ? -9.610 1.635 12.652 1.00 92.06 85 HIS A N 1
ATOM 637 C CA . HIS A 1 85 ? -10.949 2.076 12.270 1.00 92.06 85 HIS A CA 1
ATOM 638 C C . HIS A 1 85 ? -11.054 3.599 12.220 1.00 92.06 85 HIS A C 1
ATOM 640 O O . HIS A 1 85 ? -10.428 4.298 13.017 1.00 92.06 85 HIS A O 1
ATOM 646 N N . ALA A 1 86 ? -11.893 4.094 11.307 1.00 90.19 86 ALA A N 1
ATOM 647 C CA . ALA A 1 86 ? -12.275 5.501 11.189 1.00 90.19 86 ALA A CA 1
ATOM 648 C C . ALA A 1 86 ? -11.097 6.498 11.177 1.00 90.19 86 ALA A C 1
ATOM 650 O O . ALA A 1 86 ? -11.233 7.647 11.601 1.00 90.19 86 ALA A O 1
ATOM 651 N N . ALA A 1 87 ? -9.928 6.078 10.688 1.00 90.19 87 ALA A N 1
ATOM 652 C CA . ALA A 1 87 ? -8.708 6.875 10.761 1.00 90.19 87 ALA A CA 1
ATOM 653 C C . ALA A 1 87 ? -8.656 7.977 9.691 1.00 90.19 87 ALA A C 1
ATOM 655 O O . ALA A 1 87 ? -7.989 9.003 9.880 1.00 90.19 87 ALA A O 1
ATOM 656 N N . MET A 1 88 ? -9.359 7.783 8.571 1.00 90.56 88 MET A N 1
ATOM 657 C CA . MET A 1 88 ? -9.384 8.713 7.447 1.00 90.56 88 MET A CA 1
ATOM 658 C C . MET A 1 88 ? -10.791 8.816 6.870 1.00 90.56 88 MET A C 1
ATOM 660 O O . MET A 1 88 ? -11.331 7.838 6.373 1.00 90.56 88 MET A O 1
ATOM 664 N N . GLY A 1 89 ? -11.418 9.990 6.982 1.00 89.75 89 GLY A N 1
ATOM 665 C CA . GLY A 1 89 ? -12.773 10.202 6.456 1.00 89.75 89 GLY A CA 1
ATOM 666 C C . GLY A 1 89 ? -13.842 9.260 7.033 1.00 89.75 89 GLY A C 1
ATOM 667 O O . GLY A 1 89 ? -14.855 9.039 6.385 1.00 89.75 89 GLY A O 1
ATOM 668 N N . GLY A 1 90 ? -13.617 8.677 8.217 1.00 90.50 90 GLY A N 1
ATOM 669 C CA . GLY A 1 90 ? -14.506 7.665 8.804 1.00 90.50 90 GLY A CA 1
ATOM 670 C C . GLY A 1 90 ? -14.302 6.238 8.277 1.00 90.50 90 GLY A C 1
ATOM 671 O O . GLY A 1 90 ? -14.943 5.324 8.785 1.00 90.50 90 GLY A O 1
ATOM 672 N N . GLN A 1 91 ? -13.380 6.022 7.336 1.00 91.00 91 GLN A N 1
ATOM 673 C CA . GLN A 1 91 ? -13.040 4.708 6.786 1.00 91.00 91 GLN A CA 1
ATOM 674 C C . GLN A 1 91 ? -11.876 4.041 7.544 1.00 91.00 91 GLN A C 1
ATOM 676 O O . GLN A 1 91 ? -11.053 4.742 8.159 1.00 91.00 91 GLN A O 1
ATOM 681 N N . PRO A 1 92 ? -11.806 2.694 7.545 1.00 93.12 92 PRO A N 1
ATOM 682 C CA . PRO A 1 92 ? -10.650 1.971 8.058 1.00 93.12 92 PRO A CA 1
ATOM 683 C C . PRO A 1 92 ? -9.415 2.190 7.173 1.00 93.12 92 PRO A C 1
ATOM 685 O O . PRO A 1 92 ? -9.518 2.508 5.991 1.00 93.12 92 PRO A O 1
ATOM 688 N N . VAL A 1 93 ? -8.234 2.025 7.765 1.00 93.50 93 VAL A N 1
ATOM 689 C CA . VAL A 1 93 ? -6.940 2.064 7.066 1.00 93.50 93 VAL A CA 1
ATOM 690 C C . VAL A 1 93 ? -6.055 0.920 7.548 1.00 93.50 93 VAL A C 1
ATOM 692 O O . VAL A 1 93 ? -6.176 0.491 8.699 1.00 93.50 93 VAL A O 1
ATOM 695 N N . LEU A 1 94 ? -5.106 0.496 6.714 1.00 94.44 94 LEU A N 1
ATOM 696 C CA . LEU A 1 94 ? -3.953 -0.272 7.180 1.00 94.44 94 LEU A CA 1
ATOM 697 C C . LEU A 1 94 ? -2.857 0.690 7.636 1.00 94.44 94 LEU A C 1
ATOM 699 O O . LEU A 1 94 ? -2.413 1.554 6.878 1.00 94.44 94 LEU A O 1
ATOM 703 N N . ARG A 1 95 ? -2.443 0.564 8.896 1.00 92.94 95 ARG A N 1
ATOM 704 C CA . ARG A 1 95 ? -1.348 1.336 9.479 1.00 92.94 95 ARG A CA 1
ATOM 705 C C . ARG A 1 95 ? -0.067 0.517 9.445 1.00 92.94 95 ARG A C 1
ATOM 707 O O . ARG A 1 95 ? -0.045 -0.588 9.975 1.00 92.94 95 ARG A O 1
ATOM 714 N N . PHE A 1 96 ? 0.972 1.130 8.891 1.00 91.75 96 PHE A N 1
ATOM 715 C CA . PHE A 1 96 ? 2.349 0.649 8.894 1.00 91.75 96 PHE A CA 1
ATOM 716 C C . PHE A 1 96 ? 3.145 1.499 9.887 1.00 91.75 96 PHE A C 1
ATOM 718 O O . PHE A 1 96 ? 3.144 2.726 9.757 1.00 91.75 96 PHE A O 1
ATOM 725 N N . ASP A 1 97 ? 3.786 0.886 10.884 1.00 85.69 97 ASP A N 1
ATOM 726 C CA . ASP A 1 97 ? 4.441 1.613 11.988 1.00 85.69 97 ASP A CA 1
ATOM 727 C C . ASP A 1 97 ? 5.984 1.638 11.944 1.00 85.69 97 ASP A C 1
ATOM 729 O O . ASP A 1 97 ? 6.633 2.097 12.885 1.00 85.69 97 ASP A O 1
ATOM 733 N N . GLY A 1 98 ? 6.570 1.273 10.798 1.00 80.44 98 GLY A N 1
ATOM 734 C CA . GLY A 1 98 ? 7.994 1.455 10.481 1.00 80.44 98 GLY A CA 1
ATOM 735 C C . GLY A 1 98 ? 8.801 0.159 10.377 1.00 80.44 98 GLY A C 1
ATOM 736 O O . GLY A 1 98 ? 9.817 0.137 9.679 1.00 80.44 98 GLY A O 1
ATOM 737 N N . GLY A 1 99 ? 8.331 -0.926 10.998 1.00 85.19 99 GLY A N 1
ATOM 738 C CA . GLY A 1 99 ? 8.808 -2.296 10.747 1.00 85.19 99 GLY A CA 1
ATOM 739 C C . GLY A 1 99 ? 7.960 -3.060 9.726 1.00 85.19 99 GLY A C 1
ATOM 740 O O . GLY A 1 99 ? 8.409 -4.065 9.163 1.00 85.19 99 GLY A O 1
ATOM 741 N N . ASP A 1 100 ? 6.754 -2.552 9.477 1.00 91.56 100 ASP A N 1
ATOM 742 C CA . ASP A 1 100 ? 5.751 -3.246 8.691 1.00 91.56 100 ASP A CA 1
ATOM 743 C C . ASP A 1 100 ? 5.988 -3.149 7.186 1.00 91.56 100 ASP A C 1
ATOM 745 O O . ASP A 1 100 ? 6.386 -2.106 6.661 1.00 91.56 100 ASP A O 1
ATOM 749 N N . CYS A 1 101 ? 5.652 -4.215 6.469 1.00 92.06 101 CYS A N 1
ATOM 750 C CA . CYS A 1 101 ? 5.536 -4.186 5.016 1.00 92.06 101 CYS A CA 1
ATOM 751 C C . CYS A 1 101 ? 4.569 -5.260 4.527 1.00 92.06 101 CYS A C 1
ATOM 753 O O . CYS A 1 101 ? 4.398 -6.282 5.181 1.00 92.06 101 CYS A O 1
ATOM 755 N N . LEU A 1 102 ? 3.968 -5.035 3.361 1.00 94.38 102 LEU A N 1
ATOM 756 C CA . LEU A 1 102 ? 3.252 -6.042 2.584 1.00 94.38 102 LEU A CA 1
ATOM 757 C C . LEU A 1 102 ? 3.893 -6.068 1.201 1.00 94.38 102 LEU A C 1
ATOM 759 O O . LEU A 1 102 ? 4.015 -5.026 0.557 1.00 94.38 102 LEU A O 1
ATOM 763 N N . GLU A 1 103 ? 4.335 -7.240 0.764 1.00 92.88 103 GLU A N 1
ATOM 764 C CA . GLU A 1 103 ? 5.182 -7.373 -0.418 1.00 92.88 103 GLU A CA 1
ATOM 765 C C . GLU A 1 103 ? 4.626 -8.424 -1.377 1.00 92.88 103 GLU A C 1
ATOM 767 O O . GLU A 1 103 ? 3.965 -9.385 -0.979 1.00 92.88 103 GLU A O 1
ATOM 772 N N . LEU A 1 104 ? 4.923 -8.248 -2.662 1.00 91.12 104 LEU A N 1
ATOM 773 C CA . LEU A 1 104 ? 4.694 -9.246 -3.697 1.00 91.12 104 LEU A CA 1
ATOM 774 C C . LEU A 1 104 ? 5.952 -9.313 -4.575 1.00 91.12 104 LEU A C 1
ATOM 776 O O . LEU A 1 104 ? 6.569 -8.293 -4.872 1.00 91.12 104 LEU A O 1
ATOM 780 N N . GLY A 1 105 ? 6.359 -10.516 -4.986 1.00 85.69 105 GLY A N 1
ATOM 781 C CA . GLY A 1 105 ? 7.633 -10.701 -5.697 1.00 85.69 105 GLY A CA 1
ATOM 782 C C . GLY A 1 105 ? 7.634 -10.209 -7.151 1.00 85.69 105 GLY A C 1
ATOM 783 O O . GLY A 1 105 ? 8.656 -9.730 -7.641 1.00 85.69 105 GLY A O 1
ATOM 784 N N . LYS A 1 106 ? 6.506 -10.342 -7.858 1.00 85.88 106 LYS A N 1
ATOM 785 C CA . LYS A 1 106 ? 6.315 -9.846 -9.227 1.00 85.88 106 LYS A CA 1
ATOM 786 C C . LYS A 1 106 ? 4.863 -9.437 -9.453 1.00 85.88 106 LYS A C 1
ATOM 788 O O . LYS A 1 106 ? 3.972 -10.258 -9.255 1.00 85.88 106 LYS A O 1
ATOM 793 N N . THR A 1 107 ? 4.647 -8.218 -9.941 1.00 88.75 107 THR A N 1
ATOM 794 C CA . THR A 1 107 ? 3.308 -7.721 -10.275 1.00 88.75 107 THR A CA 1
ATOM 795 C C . THR A 1 107 ? 2.870 -8.254 -11.636 1.00 88.75 107 THR A C 1
ATOM 797 O O . THR A 1 107 ? 3.519 -8.017 -12.654 1.00 88.75 107 THR A O 1
ATOM 800 N N . ASN A 1 108 ? 1.745 -8.954 -11.687 1.00 91.31 108 ASN A N 1
ATOM 801 C CA . ASN A 1 108 ? 1.097 -9.343 -12.931 1.00 91.31 108 ASN A CA 1
ATOM 802 C C . ASN A 1 108 ? 0.469 -8.105 -13.581 1.00 91.31 108 ASN A C 1
ATOM 804 O O . ASN A 1 108 ? -0.362 -7.439 -12.970 1.00 91.31 108 ASN A O 1
ATOM 808 N N . GLY A 1 109 ? 0.819 -7.804 -14.833 1.00 88.94 109 GLY A N 1
ATOM 809 C CA . GLY A 1 109 ? 0.280 -6.644 -15.558 1.00 88.94 109 GLY A CA 1
ATOM 810 C C . GLY A 1 109 ? 1.113 -5.366 -15.498 1.00 88.94 109 GLY A C 1
ATOM 811 O O . GLY A 1 109 ? 0.742 -4.392 -16.151 1.00 88.94 109 GLY A O 1
ATOM 812 N N . LEU A 1 110 ? 2.233 -5.386 -14.775 1.00 85.19 110 LEU A N 1
ATOM 813 C CA . LEU A 1 110 ? 3.298 -4.390 -14.883 1.00 85.19 110 LEU A CA 1
ATOM 814 C C . LEU A 1 110 ? 4.598 -5.123 -15.196 1.00 85.19 110 LEU A C 1
ATOM 816 O O . LEU A 1 110 ? 5.175 -5.784 -14.332 1.00 85.19 110 LEU A O 1
ATOM 820 N N . ASP A 1 111 ? 5.029 -5.037 -16.449 1.00 75.75 111 ASP A N 1
ATOM 821 C CA . ASP A 1 111 ? 6.250 -5.688 -16.908 1.00 75.75 111 ASP A CA 1
ATOM 822 C C . ASP A 1 111 ? 7.455 -4.748 -16.793 1.00 75.75 111 ASP A C 1
ATOM 824 O O . ASP A 1 111 ? 7.335 -3.529 -16.667 1.00 75.75 111 ASP A O 1
ATOM 828 N N . ALA A 1 112 ? 8.656 -5.325 -16.827 1.00 69.69 112 ALA A N 1
ATOM 829 C CA . ALA A 1 112 ? 9.874 -4.532 -16.869 1.00 69.69 112 ALA A CA 1
ATOM 830 C C . ALA A 1 112 ? 9.988 -3.806 -18.221 1.00 69.69 112 ALA A C 1
ATOM 832 O O . ALA A 1 112 ? 9.968 -4.449 -19.269 1.00 69.69 112 ALA A O 1
ATOM 833 N N . GLY A 1 113 ? 10.178 -2.487 -18.191 1.00 68.38 113 GLY A N 1
ATOM 834 C CA . GLY A 1 113 ? 10.380 -1.663 -19.383 1.00 68.38 113 GLY A CA 1
ATOM 835 C C . GLY A 1 113 ? 9.684 -0.310 -19.280 1.00 68.38 113 GLY A C 1
ATOM 836 O O . GLY A 1 113 ? 9.134 0.039 -18.235 1.00 68.38 113 GLY A O 1
ATOM 837 N N . ASP A 1 114 ? 9.713 0.444 -20.377 1.00 72.38 114 ASP A N 1
ATOM 838 C CA . ASP A 1 114 ? 9.019 1.726 -20.480 1.00 72.38 114 ASP A CA 1
ATOM 839 C C . ASP A 1 114 ? 7.517 1.476 -20.667 1.00 72.38 114 ASP A C 1
ATOM 841 O O . ASP A 1 114 ? 7.047 1.179 -21.767 1.00 72.38 114 ASP A O 1
ATOM 845 N N . GLN A 1 115 ? 6.761 1.581 -19.574 1.00 78.00 115 GLN A N 1
ATOM 846 C CA . GLN A 1 115 ? 5.308 1.429 -19.555 1.00 78.00 115 GLN A CA 1
ATOM 847 C C . GLN A 1 115 ? 4.664 2.636 -18.869 1.00 78.00 115 GLN A C 1
ATOM 849 O O . GLN A 1 115 ? 5.062 3.036 -17.775 1.00 78.00 115 GLN A O 1
ATOM 854 N N . ALA A 1 116 ? 3.637 3.204 -19.501 1.00 83.25 116 ALA A N 1
ATOM 855 C CA . ALA A 1 116 ? 2.794 4.206 -18.863 1.00 83.25 116 ALA A CA 1
ATOM 856 C C . ALA A 1 116 ? 1.821 3.525 -17.891 1.00 83.25 116 ALA A C 1
ATOM 858 O O . ALA A 1 116 ? 1.164 2.546 -18.247 1.00 83.25 116 ALA A O 1
ATOM 859 N N . PHE A 1 117 ? 1.706 4.064 -16.680 1.00 84.44 117 PHE A N 1
ATOM 860 C CA . PHE A 1 117 ? 0.726 3.627 -15.693 1.00 84.44 117 PHE A CA 1
ATOM 861 C C . PHE A 1 117 ? 0.204 4.822 -14.897 1.00 84.44 117 PHE A C 1
ATOM 863 O O . PHE A 1 117 ? 0.819 5.889 -14.853 1.00 84.44 117 PHE A O 1
ATOM 870 N N . HIS A 1 118 ? -0.938 4.619 -14.249 1.00 87.56 118 HIS A N 1
ATOM 871 C CA . HIS A 1 118 ? -1.531 5.571 -13.322 1.00 87.56 118 HIS A CA 1
ATOM 872 C C . HIS A 1 118 ? -1.648 4.911 -11.953 1.00 87.56 118 HIS A C 1
ATOM 874 O O . HIS A 1 118 ? -2.008 3.740 -11.856 1.00 87.56 118 HIS A O 1
ATOM 880 N N . ALA A 1 119 ? -1.352 5.669 -10.903 1.00 87.81 119 ALA A N 1
ATOM 881 C CA . ALA A 1 119 ? -1.519 5.234 -9.527 1.00 87.81 119 ALA A CA 1
ATOM 882 C C . ALA A 1 119 ? -2.344 6.273 -8.769 1.00 87.81 119 ALA A C 1
ATOM 884 O O . ALA A 1 119 ? -2.092 7.474 -8.869 1.00 87.81 119 ALA A O 1
ATOM 885 N N . PHE A 1 120 ? -3.312 5.791 -7.996 1.00 89.38 120 PHE A N 1
ATOM 886 C CA . PHE A 1 120 ? -4.092 6.590 -7.061 1.00 89.38 120 PHE A CA 1
ATOM 887 C C . PHE A 1 120 ? -3.899 5.992 -5.676 1.00 89.38 120 PHE A C 1
ATOM 889 O O . PHE A 1 120 ? -4.110 4.799 -5.478 1.00 89.38 120 PHE A O 1
ATOM 896 N N . ILE A 1 121 ? -3.455 6.815 -4.730 1.00 88.69 121 ILE A N 1
ATOM 897 C CA . ILE A 1 121 ? -3.147 6.386 -3.368 1.00 88.69 121 ILE A CA 1
ATOM 898 C C . ILE A 1 121 ? -3.802 7.376 -2.418 1.00 88.69 121 ILE A C 1
ATOM 900 O O . ILE A 1 121 ? -3.578 8.583 -2.513 1.00 88.69 121 ILE A O 1
ATOM 904 N N . VAL A 1 122 ? -4.595 6.856 -1.488 1.00 89.94 122 VAL A N 1
ATOM 905 C CA . VAL A 1 122 ? -5.194 7.628 -0.403 1.00 89.94 122 VAL A CA 1
ATOM 906 C C . VAL A 1 122 ? -4.494 7.213 0.883 1.00 89.94 122 VAL A C 1
ATOM 908 O O . VAL A 1 122 ? -4.601 6.074 1.326 1.00 89.94 122 VAL A O 1
ATOM 911 N N . MET A 1 123 ? -3.707 8.123 1.450 1.00 88.00 123 MET A N 1
ATOM 912 C CA . MET A 1 123 ? -2.809 7.809 2.558 1.00 88.00 123 MET A CA 1
ATOM 913 C C . MET A 1 123 ? -2.594 9.010 3.481 1.00 88.00 123 MET A C 1
ATOM 915 O O . MET A 1 123 ? -2.755 10.165 3.087 1.00 88.00 123 MET A O 1
ATOM 919 N N . ARG A 1 124 ? -2.190 8.727 4.723 1.00 84.25 124 ARG A N 1
ATOM 920 C CA . ARG A 1 124 ? -1.644 9.710 5.663 1.00 84.25 124 ARG A CA 1
ATOM 921 C C . ARG A 1 124 ? -0.247 9.247 6.035 1.00 84.25 124 ARG A C 1
ATOM 923 O O . ARG A 1 124 ? -0.103 8.163 6.589 1.00 84.25 124 ARG A O 1
ATOM 930 N N . GLY A 1 125 ? 0.756 10.059 5.730 1.00 78.38 125 GLY A N 1
ATOM 931 C CA . GLY A 1 125 ? 2.113 9.825 6.198 1.00 78.38 125 GLY A CA 1
ATOM 932 C C . GLY A 1 125 ? 2.412 10.669 7.423 1.00 78.38 125 GLY A C 1
ATOM 933 O O . GLY A 1 125 ? 2.182 11.878 7.419 1.00 78.38 125 GLY A O 1
ATOM 934 N N . GLU A 1 126 ? 2.936 10.024 8.457 1.00 75.88 126 GLU A N 1
ATOM 935 C CA . GLU A 1 126 ? 3.489 10.690 9.629 1.00 75.88 126 GLU A CA 1
ATOM 936 C C . GLU A 1 126 ? 4.977 10.361 9.708 1.00 75.88 126 GLU A C 1
ATOM 938 O O . GLU A 1 126 ? 5.391 9.210 9.573 1.00 75.88 126 GLU A O 1
ATOM 943 N N . MET A 1 127 ? 5.795 11.392 9.895 1.00 68.56 127 MET A N 1
ATOM 944 C CA . MET A 1 127 ? 7.230 11.222 10.079 1.00 68.56 127 MET A CA 1
ATOM 945 C C . MET A 1 127 ? 7.499 10.737 11.502 1.00 68.56 127 MET A C 1
ATOM 947 O O . MET A 1 127 ? 7.135 11.415 12.462 1.00 68.56 127 MET A O 1
ATOM 951 N N . SER A 1 128 ? 8.178 9.599 11.639 1.00 67.69 128 SER A N 1
ATOM 952 C CA . SER A 1 128 ? 8.683 9.125 12.928 1.00 67.69 128 SER A CA 1
ATOM 953 C C . SER A 1 128 ? 10.196 9.352 13.002 1.00 67.69 128 SER A C 1
ATOM 955 O O . SER A 1 128 ? 10.893 9.041 12.034 1.00 67.69 128 SER A O 1
ATOM 957 N N . PRO A 1 129 ? 10.748 9.839 14.131 1.00 67.31 129 PRO A N 1
ATOM 958 C CA . PRO A 1 129 ? 12.195 9.998 14.306 1.00 67.31 129 PRO A CA 1
ATOM 959 C C . PRO A 1 129 ? 13.004 8.717 14.038 1.00 67.31 129 PRO A C 1
ATOM 961 O O . PRO A 1 129 ? 14.169 8.805 13.662 1.00 67.31 129 PRO A O 1
ATOM 964 N N . GLY A 1 130 ? 12.391 7.537 14.205 1.00 70.12 130 GLY A N 1
ATOM 965 C CA . GLY A 1 130 ? 13.012 6.242 13.900 1.00 70.12 130 GLY A CA 1
ATOM 966 C C . GLY A 1 130 ? 13.053 5.883 12.409 1.00 70.12 130 GLY A C 1
ATOM 967 O O . GLY A 1 130 ? 13.851 5.041 12.010 1.00 70.12 130 GLY A O 1
ATOM 968 N N . HIS A 1 131 ? 12.236 6.536 11.578 1.00 68.44 131 HIS A N 1
ATOM 969 C CA . HIS A 1 131 ? 12.070 6.229 10.156 1.00 68.44 131 HIS A CA 1
ATOM 970 C C . HIS A 1 131 ? 11.989 7.535 9.348 1.00 68.44 131 HIS A C 1
ATOM 972 O O . HIS A 1 131 ? 10.899 7.958 8.969 1.00 68.44 131 HIS A O 1
ATOM 978 N N . PRO A 1 132 ? 13.125 8.206 9.080 1.00 65.25 132 PRO A N 1
ATOM 979 C CA . PRO A 1 132 ? 13.141 9.523 8.441 1.00 65.25 132 PRO A CA 1
ATOM 980 C C . PRO A 1 132 ? 12.834 9.498 6.936 1.00 65.25 132 PRO A C 1
ATOM 982 O O . PRO A 1 132 ? 12.692 10.558 6.340 1.00 65.25 132 PRO A O 1
ATOM 985 N N . ASN A 1 133 ? 12.758 8.320 6.309 1.00 72.06 133 ASN A N 1
ATOM 986 C CA . ASN A 1 133 ? 12.468 8.186 4.879 1.00 72.06 133 ASN A CA 1
ATOM 987 C C . ASN A 1 133 ? 11.443 7.063 4.605 1.00 72.06 133 ASN A C 1
ATOM 989 O O . ASN A 1 133 ? 11.799 6.057 3.982 1.00 72.06 133 ASN A O 1
ATOM 993 N N . PRO A 1 134 ? 10.202 7.152 5.119 1.00 73.69 134 PRO A N 1
ATOM 994 C CA . PRO A 1 134 ? 9.200 6.117 4.905 1.00 73.69 134 PRO A CA 1
ATOM 995 C C . PRO A 1 134 ? 8.790 6.066 3.427 1.00 73.69 134 PRO A C 1
ATOM 997 O O . PRO A 1 134 ? 8.424 7.086 2.835 1.00 73.69 134 PRO A O 1
ATOM 1000 N N . ARG A 1 135 ? 8.827 4.862 2.846 1.00 77.19 135 ARG A N 1
ATOM 1001 C CA . ARG A 1 135 ? 8.248 4.564 1.530 1.00 77.19 135 ARG A CA 1
ATOM 1002 C C . ARG A 1 135 ? 6.842 4.045 1.736 1.00 77.19 135 ARG A C 1
ATOM 1004 O O . ARG A 1 135 ? 6.662 3.079 2.468 1.00 77.19 135 ARG A O 1
ATOM 1011 N N . ILE A 1 136 ? 5.866 4.687 1.107 1.00 79.69 136 ILE A N 1
ATOM 1012 C CA . ILE A 1 136 ? 4.475 4.228 1.178 1.00 79.69 136 ILE A CA 1
ATOM 1013 C C . ILE A 1 136 ? 4.144 3.300 0.015 1.00 79.69 136 ILE A C 1
ATOM 1015 O O . ILE A 1 136 ? 3.380 2.356 0.177 1.00 79.69 136 ILE A O 1
ATOM 1019 N N . LEU A 1 137 ? 4.748 3.538 -1.146 1.00 85.25 137 LEU A N 1
ATOM 1020 C CA . LEU A 1 137 ? 4.668 2.638 -2.284 1.00 85.25 137 LEU A CA 1
ATOM 1021 C C . LEU A 1 137 ? 6.047 2.518 -2.912 1.00 85.25 137 LEU A C 1
ATOM 1023 O O . LEU A 1 137 ? 6.695 3.532 -3.175 1.00 85.25 137 LEU A O 1
ATOM 1027 N N . ASP A 1 138 ? 6.456 1.285 -3.180 1.00 83.38 138 ASP A N 1
ATOM 1028 C CA . ASP A 1 138 ? 7.648 0.965 -3.952 1.00 83.38 138 ASP A CA 1
ATOM 1029 C C . ASP A 1 138 ? 7.265 -0.030 -5.053 1.00 83.38 138 ASP A C 1
ATOM 1031 O O . ASP A 1 138 ? 6.904 -1.176 -4.792 1.00 83.38 138 ASP A O 1
ATOM 1035 N N . LEU A 1 139 ? 7.276 0.450 -6.293 1.00 80.12 139 LEU A N 1
ATOM 1036 C CA . LEU A 1 139 ? 7.092 -0.328 -7.511 1.00 80.12 139 LEU A CA 1
ATOM 1037 C C . LEU A 1 139 ? 8.461 -0.484 -8.164 1.00 80.12 139 LEU A C 1
ATOM 1039 O O . LEU A 1 139 ? 8.827 0.232 -9.099 1.00 80.12 139 LEU A O 1
ATOM 1043 N N . GLY A 1 140 ? 9.237 -1.417 -7.635 1.00 70.62 140 GLY A N 1
ATOM 1044 C CA . GLY A 1 140 ? 10.619 -1.624 -8.018 1.00 70.62 140 GLY A CA 1
ATOM 1045 C C . GLY A 1 140 ? 11.036 -3.071 -7.844 1.00 70.62 140 GLY A C 1
ATOM 1046 O O . GLY A 1 140 ? 10.450 -3.828 -7.075 1.00 70.62 140 GLY A O 1
ATOM 1047 N N . GLY A 1 141 ? 12.074 -3.479 -8.572 1.00 59.34 141 GLY A N 1
ATOM 1048 C CA . GLY A 1 141 ? 12.721 -4.748 -8.261 1.00 59.34 141 GLY A CA 1
ATOM 1049 C C . GLY A 1 141 ? 13.357 -4.635 -6.880 1.00 59.34 141 GLY A C 1
ATOM 1050 O O . GLY A 1 141 ? 14.131 -3.701 -6.667 1.00 59.34 141 GLY A O 1
ATOM 1051 N N . ALA A 1 142 ? 13.060 -5.575 -5.976 1.00 55.75 142 ALA A N 1
ATOM 1052 C CA . ALA A 1 142 ? 13.718 -5.674 -4.675 1.00 55.75 142 ALA A CA 1
ATOM 1053 C C . ALA A 1 142 ? 15.233 -5.523 -4.878 1.00 55.75 142 ALA A C 1
ATOM 1055 O O . ALA A 1 142 ? 15.864 -6.328 -5.570 1.00 55.75 142 ALA A O 1
ATOM 1056 N N . ALA A 1 143 ? 15.820 -4.434 -4.384 1.00 52.00 143 ALA A N 1
ATOM 1057 C CA . ALA A 1 143 ? 17.225 -4.157 -4.628 1.00 52.00 143 ALA A CA 1
ATOM 1058 C C . ALA A 1 143 ? 18.075 -5.184 -3.862 1.00 52.00 143 ALA A C 1
ATOM 1060 O O . ALA A 1 143 ? 18.350 -5.027 -2.681 1.00 52.00 143 ALA A O 1
ATOM 1061 N N . VAL A 1 144 ? 18.524 -6.236 -4.553 1.00 51.44 144 VAL A N 1
ATOM 1062 C CA . VAL A 1 144 ? 19.455 -7.249 -4.015 1.00 51.44 144 VAL A CA 1
ATOM 1063 C C . VAL A 1 144 ? 20.898 -6.712 -3.944 1.00 51.44 144 VAL A C 1
ATOM 1065 O O . VAL A 1 144 ? 21.811 -7.414 -3.519 1.00 51.44 144 VAL A O 1
ATOM 1068 N N . ARG A 1 145 ? 21.154 -5.462 -4.359 1.00 51.47 145 ARG A N 1
ATOM 1069 C CA . ARG A 1 145 ? 22.505 -4.880 -4.389 1.00 51.47 145 ARG A CA 1
ATOM 1070 C C . ARG A 1 145 ? 22.526 -3.482 -3.754 1.00 51.47 145 ARG A C 1
ATOM 1072 O O . ARG A 1 145 ? 21.949 -2.571 -4.344 1.00 51.47 145 ARG A O 1
ATOM 1079 N N . PRO A 1 146 ? 23.220 -3.288 -2.613 1.00 51.09 146 PRO A N 1
ATOM 1080 C CA . PRO A 1 146 ? 23.311 -2.006 -1.889 1.00 51.09 146 PRO A CA 1
ATOM 1081 C C . PRO A 1 146 ? 23.948 -0.849 -2.680 1.00 51.09 146 PRO A C 1
ATOM 1083 O O . PRO A 1 146 ? 23.912 0.299 -2.253 1.00 51.09 146 PRO A O 1
ATOM 1086 N N . GLU A 1 147 ? 24.580 -1.167 -3.806 1.00 53.03 147 GLU A N 1
ATOM 1087 C CA . GLU A 1 147 ? 25.433 -0.293 -4.616 1.00 53.03 147 GLU A CA 1
ATOM 1088 C C . GLU A 1 147 ? 24.729 0.312 -5.844 1.00 53.03 147 GLU A C 1
ATOM 1090 O O . GLU A 1 147 ? 25.270 1.212 -6.485 1.00 53.03 147 GLU A O 1
ATOM 1095 N N . LEU A 1 148 ? 23.502 -0.122 -6.157 1.00 50.78 148 LEU A N 1
ATOM 1096 C CA . LEU A 1 148 ? 22.666 0.518 -7.174 1.00 50.78 148 LEU A CA 1
ATOM 1097 C C . LEU A 1 148 ? 21.697 1.494 -6.498 1.00 50.78 148 LEU A C 1
ATOM 1099 O O . LEU A 1 148 ? 21.015 1.127 -5.540 1.00 50.78 148 LEU A O 1
ATOM 1103 N N . ARG A 1 149 ? 21.593 2.726 -7.024 1.00 53.81 149 ARG A N 1
ATOM 1104 C CA . ARG A 1 149 ? 20.452 3.603 -6.713 1.00 53.81 149 ARG A CA 1
ATOM 1105 C C . ARG A 1 149 ? 19.173 2.815 -7.005 1.00 53.81 149 ARG A C 1
ATOM 1107 O O . ARG A 1 149 ? 19.090 2.134 -8.026 1.00 53.81 149 ARG A O 1
ATOM 1114 N N . GLN A 1 150 ? 18.244 2.832 -6.052 1.00 56.38 150 GLN A N 1
ATOM 1115 C CA . GLN A 1 150 ? 17.063 1.968 -6.048 1.00 56.38 150 GLN A CA 1
ATOM 1116 C C . GLN A 1 150 ? 16.317 2.052 -7.386 1.00 56.38 150 GLN A C 1
ATOM 1118 O O . GLN A 1 150 ? 16.096 3.139 -7.918 1.00 56.38 150 GLN A O 1
ATOM 1123 N N . ARG A 1 151 ? 15.959 0.889 -7.938 1.00 60.75 151 ARG A N 1
ATOM 1124 C CA . ARG A 1 151 ? 15.294 0.774 -9.240 1.00 60.75 151 ARG A CA 1
ATOM 1125 C C . ARG A 1 151 ? 13.784 0.798 -9.040 1.00 60.75 151 ARG A C 1
ATOM 1127 O O . ARG A 1 151 ? 13.307 0.134 -8.129 1.00 60.75 151 ARG A O 1
ATOM 1134 N N . GLY A 1 152 ? 13.052 1.464 -9.928 1.00 72.06 152 GLY A N 1
ATOM 1135 C CA . GLY A 1 152 ? 11.587 1.514 -9.894 1.00 72.06 152 GLY A CA 1
ATOM 1136 C C . GLY A 1 152 ? 11.000 2.894 -9.617 1.00 72.06 152 GLY A C 1
ATOM 1137 O O . GLY A 1 152 ? 11.710 3.896 -9.634 1.00 72.06 152 GLY A O 1
ATOM 1138 N N . PHE A 1 153 ? 9.691 2.922 -9.402 1.00 79.75 153 PHE A N 1
ATOM 1139 C CA . PHE A 1 153 ? 8.904 4.089 -9.024 1.00 79.75 153 PHE A CA 1
ATOM 1140 C C . PHE A 1 153 ? 8.568 4.012 -7.539 1.00 79.75 153 PHE A C 1
ATOM 1142 O O . PHE A 1 153 ? 8.117 2.970 -7.073 1.00 79.75 153 PHE A O 1
ATOM 1149 N N . TRP A 1 154 ? 8.722 5.104 -6.798 1.00 80.62 154 TRP A N 1
ATOM 1150 C CA . TRP A 1 154 ? 8.321 5.130 -5.395 1.00 80.62 154 TRP A CA 1
ATOM 1151 C C . TRP A 1 154 ? 7.731 6.475 -4.979 1.00 80.62 154 TRP A C 1
ATOM 1153 O O . TRP A 1 154 ? 8.065 7.525 -5.532 1.00 80.62 154 TRP A O 1
ATOM 1163 N N . VAL A 1 155 ? 6.859 6.415 -3.973 1.00 84.81 155 VAL A N 1
ATOM 1164 C CA . VAL A 1 155 ? 6.260 7.571 -3.293 1.00 84.81 155 VAL A CA 1
ATOM 1165 C C . VAL A 1 155 ? 6.625 7.488 -1.815 1.00 84.81 155 VAL A C 1
ATOM 1167 O O . VAL A 1 155 ? 6.418 6.452 -1.172 1.00 84.81 155 VAL A O 1
ATOM 1170 N N . GLY A 1 156 ? 7.188 8.563 -1.266 1.00 80.94 156 GLY A N 1
ATOM 1171 C CA . GLY A 1 156 ? 7.741 8.539 0.086 1.00 80.94 156 GLY A CA 1
ATOM 1172 C C . GLY A 1 156 ? 8.075 9.909 0.649 1.00 80.94 156 GLY A C 1
ATOM 1173 O O . GLY A 1 156 ? 8.205 10.877 -0.089 1.00 80.94 156 GLY A O 1
ATOM 1174 N N . TYR A 1 157 ? 8.270 9.986 1.963 1.00 77.69 157 TYR A N 1
ATOM 1175 C CA . TYR A 1 157 ? 8.845 11.183 2.579 1.00 77.69 157 TYR A CA 1
ATOM 1176 C C . TYR A 1 157 ? 10.370 11.082 2.600 1.00 77.69 157 TYR A C 1
ATOM 1178 O O . TYR A 1 157 ? 10.924 9.989 2.708 1.00 77.69 157 TYR A O 1
ATOM 1186 N N . GLN A 1 158 ? 11.048 12.225 2.527 1.00 71.94 158 GLN A N 1
ATOM 1187 C CA . GLN A 1 158 ? 12.494 12.339 2.732 1.00 71.94 158 GLN A CA 1
ATOM 1188 C C . GLN A 1 158 ? 12.766 13.153 4.001 1.00 71.94 158 GLN A C 1
ATOM 1190 O O . GLN A 1 158 ? 11.938 13.987 4.351 1.00 71.94 158 GLN A O 1
ATOM 1195 N N . GLY A 1 159 ? 13.913 12.957 4.665 1.00 65.19 159 GLY A N 1
ATOM 1196 C CA . GLY A 1 159 ? 14.279 13.459 6.008 1.00 65.19 159 GLY A CA 1
ATOM 1197 C C . GLY A 1 159 ? 14.063 14.945 6.360 1.00 65.19 159 GLY A C 1
ATOM 1198 O O . GLY A 1 159 ? 14.322 15.336 7.493 1.00 65.19 159 GLY A O 1
ATOM 1199 N N . ASN A 1 160 ? 13.565 15.773 5.442 1.00 70.75 160 ASN A N 1
ATOM 1200 C CA . ASN A 1 160 ? 13.028 17.113 5.690 1.00 70.75 160 ASN A CA 1
ATOM 1201 C C . ASN A 1 160 ? 11.480 17.170 5.759 1.00 70.75 160 ASN A C 1
ATOM 1203 O O . ASN A 1 160 ? 10.914 18.261 5.794 1.00 70.75 160 ASN A O 1
ATOM 1207 N N . GLY A 1 161 ? 10.792 16.025 5.745 1.00 71.75 161 GLY A N 1
ATOM 1208 C CA . GLY A 1 161 ? 9.334 15.908 5.779 1.00 71.75 161 GLY A CA 1
ATOM 1209 C C . GLY A 1 161 ? 8.622 16.208 4.456 1.00 71.75 161 GLY A C 1
ATOM 1210 O O . GLY A 1 161 ? 7.397 16.321 4.454 1.00 71.75 161 GLY A O 1
ATOM 1211 N N . ARG A 1 162 ? 9.336 16.342 3.330 1.00 77.12 162 ARG A N 1
ATOM 1212 C CA . ARG A 1 162 ? 8.707 16.528 2.011 1.00 77.12 162 ARG A CA 1
ATOM 1213 C C . ARG A 1 162 ? 8.350 15.187 1.384 1.00 77.12 162 ARG A C 1
ATOM 1215 O O . ARG A 1 162 ? 9.175 14.275 1.398 1.00 77.12 162 ARG A O 1
ATOM 1222 N N . ASN A 1 163 ? 7.152 15.104 0.805 1.00 80.81 163 ASN A N 1
ATOM 1223 C CA . ASN A 1 163 ? 6.781 13.993 -0.066 1.00 80.81 163 ASN A CA 1
ATOM 1224 C C . ASN A 1 163 ? 7.580 14.089 -1.376 1.00 80.81 163 ASN A C 1
ATOM 1226 O O . ASN A 1 163 ? 7.799 15.181 -1.904 1.00 80.81 163 ASN A O 1
ATOM 1230 N N . ARG A 1 164 ? 8.036 12.947 -1.870 1.00 81.06 164 ARG A N 1
ATOM 1231 C CA . ARG A 1 164 ? 8.885 12.790 -3.042 1.00 81.06 164 ARG A CA 1
ATOM 1232 C C . ARG A 1 164 ? 8.303 11.727 -3.946 1.00 81.06 164 ARG A C 1
ATOM 1234 O O . ARG A 1 164 ? 7.793 10.704 -3.485 1.00 81.06 164 ARG A O 1
ATOM 1241 N N . LEU A 1 165 ? 8.472 11.973 -5.237 1.00 81.56 165 LEU A N 1
ATOM 1242 C CA . LEU A 1 165 ? 8.300 10.980 -6.278 1.00 81.56 165 LEU A CA 1
ATOM 1243 C C . LEU A 1 165 ? 9.672 10.640 -6.850 1.00 81.56 165 LEU A C 1
ATOM 1245 O O . LEU A 1 165 ? 10.345 11.534 -7.358 1.00 81.56 165 LEU A O 1
ATOM 1249 N N . GLY A 1 166 ? 10.085 9.378 -6.777 1.00 76.19 166 GLY A N 1
ATOM 1250 C CA . GLY A 1 166 ? 11.366 8.937 -7.326 1.00 76.19 166 GLY A CA 1
ATOM 1251 C C . GLY A 1 166 ? 11.214 7.900 -8.429 1.00 76.19 166 GLY A C 1
ATOM 1252 O O . GLY A 1 166 ? 10.291 7.085 -8.403 1.00 76.19 166 GLY A O 1
ATOM 1253 N N . VAL A 1 167 ? 12.140 7.923 -9.390 1.00 72.94 167 VAL A N 1
ATOM 1254 C CA . VAL A 1 167 ? 12.243 6.938 -10.481 1.00 72.94 167 VAL A CA 1
ATOM 1255 C C . VAL A 1 167 ? 13.596 6.214 -10.481 1.00 72.94 167 VAL A C 1
ATOM 1257 O O . VAL A 1 167 ? 14.507 6.559 -9.728 1.00 72.94 167 VAL A O 1
ATOM 1260 N N . SER A 1 168 ? 13.736 5.213 -11.359 1.00 62.44 168 SER A N 1
ATOM 1261 C CA . SER A 1 168 ? 14.741 4.134 -11.334 1.00 62.44 168 SER A CA 1
ATOM 1262 C C . SER A 1 168 ? 16.232 4.522 -11.286 1.00 62.44 168 SER A C 1
ATOM 1264 O O . SER A 1 168 ? 17.061 3.624 -11.145 1.00 62.44 168 SER A O 1
ATOM 1266 N N . ASN A 1 169 ? 16.594 5.801 -11.401 1.00 61.72 169 ASN A N 1
ATOM 1267 C CA . ASN A 1 169 ? 17.977 6.290 -11.307 1.00 61.72 169 ASN A CA 1
ATOM 1268 C C . ASN A 1 169 ? 18.212 7.229 -10.105 1.00 61.72 169 ASN A C 1
ATOM 1270 O O . ASN A 1 169 ? 19.274 7.846 -9.978 1.00 61.72 169 ASN A O 1
ATOM 1274 N N . GLY A 1 170 ? 17.237 7.324 -9.196 1.00 57.28 170 GLY A N 1
ATOM 1275 C CA . GLY A 1 170 ? 17.249 8.292 -8.100 1.00 57.28 170 GLY A CA 1
ATOM 1276 C C . GLY A 1 170 ? 17.030 9.729 -8.570 1.00 57.28 170 GLY A C 1
ATOM 1277 O O . GLY A 1 170 ? 17.400 10.655 -7.854 1.00 57.28 170 GLY A O 1
ATOM 1278 N N . ASP A 1 171 ? 16.474 9.908 -9.771 1.00 62.16 171 ASP A N 1
ATOM 1279 C CA . ASP A 1 171 ? 15.891 11.185 -10.160 1.00 62.16 171 ASP A CA 1
ATOM 1280 C C . ASP A 1 171 ? 14.603 11.349 -9.354 1.00 62.16 171 ASP A C 1
ATOM 1282 O O . ASP A 1 171 ? 13.753 10.453 -9.317 1.00 62.16 171 ASP A O 1
ATOM 1286 N N . GLU A 1 172 ? 14.500 12.474 -8.658 1.00 67.81 172 GLU A N 1
ATOM 1287 C CA . GLU A 1 172 ? 13.406 12.779 -7.744 1.00 67.81 172 GLU A CA 1
ATOM 1288 C C . GLU A 1 172 ? 12.708 14.055 -8.210 1.00 67.81 172 GLU A C 1
ATOM 1290 O O . GLU A 1 172 ? 13.358 15.057 -8.515 1.00 67.81 172 GLU A O 1
ATOM 1295 N N . ALA A 1 173 ? 11.379 14.030 -8.231 1.00 59.50 173 ALA A N 1
ATOM 1296 C CA . ALA A 1 173 ? 10.557 15.220 -8.382 1.00 59.50 173 ALA A CA 1
ATOM 1297 C C . ALA A 1 173 ? 10.059 15.693 -7.006 1.00 59.50 173 ALA A C 1
ATOM 1299 O O . ALA A 1 173 ? 9.724 14.888 -6.129 1.00 59.50 173 ALA A O 1
ATOM 1300 N N . GLU A 1 174 ? 10.018 17.015 -6.822 1.00 59.88 174 GLU A N 1
ATOM 1301 C CA . GLU A 1 174 ? 9.320 17.666 -5.707 1.00 59.88 174 GLU A CA 1
ATOM 1302 C C . GLU A 1 174 ? 7.873 17.929 -6.118 1.00 59.88 174 GLU A C 1
ATOM 1304 O O . GLU A 1 174 ? 7.632 18.407 -7.227 1.00 59.88 174 GLU A O 1
ATOM 1309 N N . ALA A 1 175 ? 6.937 17.588 -5.231 1.00 57.94 175 ALA A N 1
ATOM 1310 C CA . ALA A 1 175 ? 5.534 17.975 -5.342 1.00 57.94 175 ALA A CA 1
ATOM 1311 C C . ALA A 1 175 ? 5.303 19.368 -4.743 1.00 57.94 175 ALA A C 1
ATOM 1313 O O . ALA A 1 175 ? 5.976 19.692 -3.733 1.00 57.94 175 ALA A O 1
#

Sequence (175 aa):
MTSRLRDYCRAVLLFTLSLLAVPTLATEPAELDGLVLWLRADDVDGDGQVDAPGAGAAIARWADRSGRGNDVVQPLEDRQPKVVHAAMGGQPVLRFDGGDCLELGKTNGLDAGDQAFHAFIVMRGEMSPGHPNPRILDLGGAAVRPELRQRGFWVGYQGNGRNRLGVSNGDEAEA